Protein AF-A0A5R9IUD0-F1 (afdb_monomer_lite)

pLDDT: mean 76.89, std 16.42, range [38.56, 95.69]

Organism: NCBI:txid2020715

Structure (mmCIF, N/CA/C/O backbone):
data_AF-A0A5R9IUD0-F1
#
_entry.id   AF-A0A5R9IUD0-F1
#
loop_
_atom_site.group_PDB
_atom_site.id
_atom_site.type_symbol
_atom_site.label_atom_id
_atom_site.label_alt_id
_atom_site.label_comp_id
_atom_site.label_asym_id
_atom_site.label_entity_id
_atom_site.label_seq_id
_atom_site.pdbx_PDB_ins_code
_atom_site.Cartn_x
_atom_site.Cartn_y
_atom_site.Cartn_z
_atom_site.occupancy
_atom_site.B_iso_or_equiv
_atom_site.auth_seq_id
_atom_site.auth_comp_id
_atom_site.auth_asym_id
_atom_site.auth_atom_id
_atom_site.pdbx_PDB_model_num
ATOM 1 N N . MET A 1 1 ? -18.423 4.990 -6.372 1.00 41.97 1 MET A N 1
ATOM 2 C CA . MET A 1 1 ? -18.595 3.833 -5.470 1.00 41.97 1 MET A CA 1
ATOM 3 C C . MET A 1 1 ? -18.526 4.377 -4.058 1.00 41.97 1 MET A C 1
ATOM 5 O O . MET A 1 1 ? -17.492 4.919 -3.696 1.00 41.97 1 MET A O 1
ATOM 9 N N . ASN A 1 2 ? -19.630 4.341 -3.310 1.00 38.56 2 ASN A N 1
ATOM 10 C CA . ASN A 1 2 ? -19.630 4.766 -1.910 1.00 38.56 2 ASN A CA 1
ATOM 11 C C . ASN A 1 2 ? -19.012 3.629 -1.094 1.00 38.56 2 ASN A C 1
ATOM 13 O O . ASN A 1 2 ? -19.696 2.667 -0.759 1.00 38.56 2 ASN A O 1
ATOM 17 N N . ASN A 1 3 ? -17.701 3.689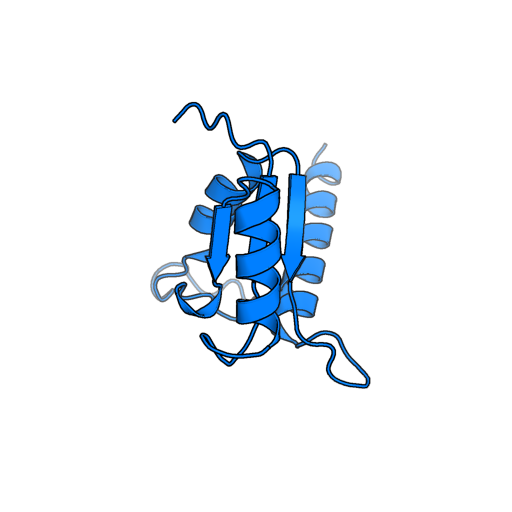 -0.870 1.00 49.25 3 ASN A N 1
ATOM 18 C CA . ASN A 1 3 ? -17.026 2.740 0.002 1.00 49.25 3 ASN A CA 1
ATOM 19 C C . ASN A 1 3 ? -17.295 3.146 1.451 1.00 49.25 3 ASN A C 1
ATOM 21 O O . ASN A 1 3 ? -16.704 4.097 1.952 1.00 49.25 3 ASN A O 1
ATOM 25 N N . GLU A 1 4 ? -18.146 2.391 2.143 1.00 54.28 4 GLU A N 1
ATOM 26 C CA . GLU A 1 4 ? -18.257 2.454 3.610 1.00 54.28 4 GLU A CA 1
ATOM 27 C C . GLU A 1 4 ? -16.953 2.009 4.309 1.00 54.28 4 GLU A C 1
ATOM 29 O O . GLU A 1 4 ? -16.761 2.212 5.508 1.00 54.28 4 GLU A O 1
ATOM 34 N N . ASN A 1 5 ? -15.999 1.476 3.540 1.00 59.50 5 ASN A N 1
ATOM 35 C CA . ASN A 1 5 ? -14.659 1.153 4.000 1.00 59.50 5 ASN A CA 1
ATOM 36 C C . ASN A 1 5 ? -13.767 2.397 3.986 1.00 59.50 5 ASN A C 1
ATOM 38 O O . ASN A 1 5 ? -13.190 2.792 2.975 1.00 59.50 5 ASN A O 1
ATOM 42 N N . ASN A 1 6 ? -13.609 2.981 5.169 1.00 84.62 6 ASN A N 1
ATOM 43 C CA . ASN A 1 6 ? -12.859 4.210 5.415 1.00 84.62 6 ASN A CA 1
ATOM 44 C C . ASN A 1 6 ? -11.322 4.046 5.286 1.00 84.62 6 ASN A C 1
ATOM 46 O O . ASN A 1 6 ? -10.571 4.956 5.644 1.00 84.62 6 ASN A O 1
ATOM 50 N N . SER A 1 7 ? -10.827 2.870 4.880 1.00 92.81 7 SER A N 1
ATOM 51 C CA . SER A 1 7 ? -9.409 2.499 4.934 1.00 92.81 7 SER A CA 1
ATOM 52 C C . SER A 1 7 ? -8.980 1.575 3.794 1.00 92.81 7 SER A C 1
ATOM 54 O O . SER A 1 7 ? -9.690 0.634 3.445 1.00 92.81 7 SER A O 1
ATOM 56 N N . VAL A 1 8 ? -7.771 1.801 3.282 1.00 95.69 8 VAL A N 1
ATOM 57 C CA . VAL A 1 8 ? -7.077 0.920 2.334 1.00 95.69 8 VAL A CA 1
ATOM 58 C C . VAL A 1 8 ? -5.702 0.546 2.878 1.00 95.69 8 VAL A C 1
ATOM 60 O O . VAL A 1 8 ? -5.025 1.365 3.498 1.00 95.69 8 VAL A O 1
ATOM 63 N N . ILE A 1 9 ? -5.281 -0.692 2.651 1.00 94.81 9 ILE A N 1
ATOM 64 C CA . ILE A 1 9 ? -3.937 -1.192 2.915 1.00 94.81 9 ILE A CA 1
ATOM 65 C C . ILE A 1 9 ? -3.215 -1.292 1.573 1.00 94.81 9 ILE A C 1
ATOM 67 O O . ILE A 1 9 ? -3.569 -2.111 0.728 1.00 94.81 9 ILE A O 1
ATOM 71 N N . LEU A 1 10 ? -2.190 -0.466 1.380 1.00 94.06 10 LEU A N 1
ATOM 72 C CA . LEU A 1 10 ? -1.311 -0.517 0.220 1.00 94.06 10 LEU A CA 1
ATOM 73 C C . LEU A 1 10 ? -0.115 -1.420 0.521 1.00 94.06 10 LEU A C 1
ATOM 75 O O . LEU A 1 10 ? 0.777 -1.059 1.297 1.00 94.06 10 LEU A O 1
ATOM 79 N N . MET A 1 11 ? -0.087 -2.595 -0.097 1.00 92.69 11 MET A N 1
ATOM 80 C CA . MET A 1 11 ? 0.947 -3.596 0.110 1.00 92.69 11 MET A CA 1
ATOM 81 C C . MET A 1 11 ? 2.054 -3.504 -0.946 1.00 92.69 11 MET A C 1
ATOM 83 O O . MET A 1 11 ? 1.808 -3.546 -2.145 1.00 92.69 11 MET A O 1
ATOM 87 N N . ALA A 1 12 ? 3.302 -3.456 -0.479 1.00 86.00 12 ALA A N 1
ATOM 88 C CA . ALA A 1 12 ? 4.516 -3.400 -1.294 1.00 86.00 12 ALA A CA 1
ATOM 89 C C . ALA A 1 12 ? 5.476 -4.558 -0.948 1.00 86.00 12 ALA A C 1
ATOM 91 O O . ALA A 1 12 ? 6.627 -4.348 -0.549 1.00 86.00 12 ALA A O 1
ATOM 92 N N . SER A 1 13 ? 4.993 -5.798 -1.035 1.00 80.75 13 SER A N 1
ATOM 93 C CA . SER A 1 13 ? 5.786 -7.016 -0.804 1.00 80.75 13 SER A CA 1
ATOM 94 C C . SER A 1 13 ? 6.278 -7.575 -2.135 1.00 80.75 13 SER A C 1
ATOM 96 O O . SER A 1 13 ? 5.518 -7.556 -3.076 1.00 80.75 13 SER A O 1
ATOM 98 N N . SER A 1 14 ? 7.482 -8.148 -2.251 1.00 75.25 14 SER A N 1
ATOM 99 C CA . SER A 1 14 ? 7.839 -8.904 -3.478 1.00 75.25 14 SER A CA 1
ATOM 100 C C . SER A 1 14 ? 7.310 -10.336 -3.496 1.00 75.25 14 SER A C 1
ATOM 102 O O . SER A 1 14 ? 7.576 -11.082 -4.432 1.00 75.25 14 SER A O 1
ATOM 104 N N . ARG A 1 15 ? 6.674 -10.772 -2.407 1.00 80.88 15 ARG A N 1
ATOM 105 C CA . ARG A 1 15 ? 6.040 -12.083 -2.285 1.00 80.88 15 ARG A CA 1
ATOM 106 C C . ARG A 1 15 ? 4.569 -11.844 -1.995 1.00 80.88 15 ARG A C 1
ATOM 108 O O . ARG A 1 15 ? 4.248 -11.415 -0.884 1.00 80.88 15 ARG A O 1
ATOM 115 N N . ALA A 1 16 ? 3.716 -12.150 -2.967 1.00 76.50 16 ALA A N 1
ATOM 116 C CA . ALA A 1 16 ? 2.265 -12.028 -2.834 1.00 76.50 16 ALA A CA 1
ATOM 117 C C . ALA A 1 16 ? 1.709 -12.867 -1.664 1.00 76.50 16 ALA A C 1
ATOM 119 O O . ALA A 1 16 ? 0.773 -12.446 -1.005 1.00 76.50 16 ALA A O 1
ATOM 120 N N . ASN A 1 17 ? 2.362 -13.988 -1.322 1.00 81.81 17 ASN A N 1
ATOM 121 C CA . ASN A 1 17 ? 1.967 -14.877 -0.215 1.00 81.81 17 ASN A CA 1
ATOM 122 C C . ASN A 1 17 ? 2.960 -14.848 0.968 1.00 81.81 17 ASN A C 1
ATOM 124 O O . ASN A 1 17 ? 3.162 -15.848 1.653 1.00 81.81 17 ASN A O 1
ATOM 128 N N . GLY A 1 18 ? 3.667 -13.730 1.170 1.00 85.25 18 GLY A N 1
ATOM 129 C CA . GLY A 1 18 ? 4.641 -13.575 2.258 1.00 85.25 18 GLY A CA 1
ATOM 130 C C . GLY A 1 18 ? 4.021 -13.168 3.602 1.00 85.25 18 GLY A C 1
ATOM 131 O O . GLY A 1 18 ? 2.832 -12.882 3.702 1.00 85.25 18 GLY A O 1
ATOM 132 N N . ASN A 1 19 ? 4.858 -13.039 4.637 1.00 88.75 19 ASN A N 1
ATOM 133 C CA . ASN A 1 19 ? 4.417 -12.615 5.976 1.00 88.75 19 ASN A CA 1
ATOM 134 C C . ASN A 1 19 ? 3.699 -11.257 5.967 1.00 88.75 19 ASN A C 1
ATOM 136 O O . ASN A 1 19 ? 2.711 -11.084 6.672 1.00 88.75 19 ASN A O 1
ATOM 140 N N . THR A 1 20 ? 4.161 -10.308 5.144 1.00 89.69 20 THR A N 1
ATOM 141 C CA . THR A 1 20 ? 3.502 -9.003 4.989 1.00 89.69 20 THR A CA 1
ATOM 142 C C . THR A 1 20 ? 2.086 -9.142 4.434 1.00 89.69 20 THR A C 1
ATOM 144 O O . THR A 1 20 ? 1.201 -8.444 4.910 1.00 89.69 20 THR A O 1
ATOM 147 N N . ALA A 1 21 ? 1.857 -10.066 3.495 1.00 91.25 21 ALA A N 1
ATOM 148 C CA . ALA A 1 21 ? 0.528 -10.330 2.951 1.00 91.25 21 ALA A CA 1
ATOM 149 C C . ALA A 1 21 ? -0.383 -10.998 3.984 1.00 91.25 21 ALA A C 1
ATOM 151 O O . ALA A 1 21 ? -1.509 -10.560 4.186 1.00 91.25 21 ALA A O 1
ATOM 152 N N . SER A 1 22 ? 0.131 -11.993 4.715 1.00 92.06 22 SER A N 1
ATOM 153 C CA . SER A 1 22 ? -0.610 -12.639 5.808 1.00 92.06 22 SER A CA 1
ATOM 154 C C . SER A 1 22 ? -1.028 -11.636 6.889 1.00 92.06 22 SER A C 1
ATOM 156 O O . SER A 1 22 ? -2.176 -11.633 7.328 1.00 92.06 22 SER A O 1
ATOM 158 N N . LEU A 1 23 ? -0.123 -10.734 7.283 1.00 91.81 23 LEU A N 1
ATOM 159 C CA . LEU A 1 23 ? -0.433 -9.683 8.248 1.00 91.81 23 LEU A CA 1
ATOM 160 C C . LEU A 1 23 ? -1.438 -8.668 7.688 1.00 91.81 23 LEU A C 1
ATOM 162 O O . LEU A 1 23 ? -2.392 -8.330 8.381 1.00 91.81 23 LEU A O 1
ATOM 166 N N . ALA A 1 24 ? -1.250 -8.205 6.449 1.00 92.56 24 ALA A N 1
ATOM 167 C CA . ALA A 1 24 ? -2.166 -7.271 5.797 1.00 92.56 24 ALA A CA 1
ATOM 168 C C . ALA A 1 24 ? -3.589 -7.840 5.711 1.00 92.56 24 ALA A C 1
ATOM 170 O O . ALA A 1 24 ? -4.537 -7.144 6.062 1.00 92.56 24 ALA A O 1
ATOM 171 N N . ASN A 1 25 ? -3.730 -9.115 5.341 1.00 92.88 25 ASN A N 1
ATOM 172 C CA . ASN A 1 25 ? -5.024 -9.793 5.267 1.00 92.88 25 ASN A CA 1
ATOM 173 C C . ASN A 1 25 ? -5.686 -9.914 6.644 1.00 92.88 25 ASN A C 1
ATOM 175 O O . ASN A 1 25 ? -6.858 -9.587 6.779 1.00 92.88 25 ASN A O 1
ATOM 179 N N . ARG A 1 26 ? -4.936 -10.277 7.693 1.00 94.44 26 ARG A N 1
ATOM 180 C CA . ARG A 1 26 ? -5.472 -10.321 9.068 1.00 94.44 26 ARG A CA 1
ATOM 181 C C . ARG A 1 26 ? -5.958 -8.956 9.551 1.00 94.44 26 ARG A C 1
ATOM 183 O O . ARG A 1 26 ? -6.999 -8.861 10.192 1.00 94.44 26 ARG A O 1
ATOM 190 N N . VAL A 1 27 ? -5.213 -7.892 9.248 1.00 93.00 27 VAL A N 1
ATOM 191 C CA . VAL A 1 27 ? -5.630 -6.522 9.585 1.00 93.00 27 VAL A CA 1
ATOM 192 C C . VAL A 1 27 ? -6.871 -6.133 8.781 1.00 93.00 27 VAL A C 1
ATOM 194 O O . VAL A 1 27 ? -7.793 -5.545 9.342 1.00 93.00 27 VAL A O 1
ATOM 197 N N . ALA A 1 28 ? -6.933 -6.479 7.494 1.00 93.88 28 ALA A N 1
ATOM 198 C CA . ALA A 1 28 ? -8.098 -6.237 6.649 1.00 93.88 28 ALA A CA 1
ATOM 199 C C . ALA A 1 28 ? -9.354 -6.941 7.181 1.00 93.88 28 ALA A C 1
ATOM 201 O O . ALA A 1 28 ? -10.388 -6.296 7.322 1.00 93.88 28 ALA A O 1
ATOM 202 N N . GLU A 1 29 ? -9.251 -8.214 7.568 1.00 93.88 29 GLU A N 1
ATOM 203 C CA . GLU A 1 29 ? -10.345 -8.993 8.169 1.00 93.88 29 GLU A CA 1
ATOM 204 C C . GLU A 1 29 ? -10.907 -8.330 9.435 1.00 93.88 29 GLU A C 1
ATOM 206 O O . GLU A 1 29 ? -12.115 -8.328 9.650 1.00 93.88 29 GLU A O 1
ATOM 211 N N . GLN A 1 30 ? -10.047 -7.730 10.264 1.00 92.50 30 GLN A N 1
ATOM 212 C CA . GLN A 1 30 ? -10.460 -7.065 11.504 1.00 92.50 30 GLN A CA 1
ATOM 213 C C . GLN A 1 30 ? -11.007 -5.649 11.298 1.00 92.50 30 GLN A C 1
ATOM 215 O O . GLN A 1 30 ? -11.784 -5.164 12.117 1.00 92.50 30 GLN A O 1
ATOM 220 N N . THR A 1 31 ? -10.566 -4.958 10.247 1.00 91.06 31 THR A N 1
ATOM 221 C CA . THR A 1 31 ? -10.842 -3.524 10.047 1.00 91.06 31 THR A CA 1
ATOM 222 C C . THR A 1 31 ? -11.809 -3.236 8.903 1.00 91.06 31 THR A C 1
ATOM 224 O O . THR A 1 31 ? -12.244 -2.094 8.761 1.00 91.06 31 THR A O 1
ATOM 227 N N . GLY A 1 32 ? -12.110 -4.230 8.065 1.00 91.50 32 GLY A N 1
ATOM 228 C CA . GLY A 1 32 ? -12.823 -4.050 6.800 1.00 91.50 32 GLY A CA 1
ATOM 229 C C . GLY A 1 32 ? -12.011 -3.297 5.738 1.00 91.50 32 GLY A C 1
ATOM 230 O O . GLY A 1 32 ? -12.566 -2.875 4.727 1.00 91.50 32 GLY A O 1
ATOM 231 N N . ALA A 1 33 ? -10.709 -3.075 5.953 1.00 93.38 33 ALA A N 1
ATOM 232 C CA . ALA A 1 33 ? -9.889 -2.321 5.013 1.00 93.38 33 ALA A CA 1
ATOM 233 C C . ALA A 1 33 ? -9.695 -3.080 3.693 1.00 93.38 33 ALA A C 1
ATOM 235 O O . ALA A 1 33 ? -9.470 -4.289 3.677 1.00 93.38 33 ALA A O 1
ATOM 236 N N . PHE A 1 34 ? -9.719 -2.353 2.577 1.0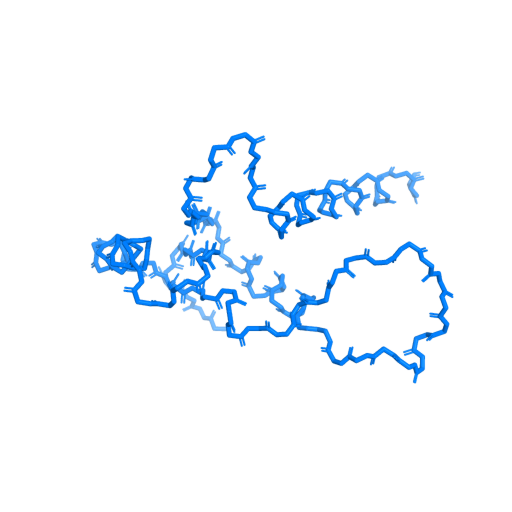0 94.31 34 PHE A N 1
ATOM 237 C CA . PHE A 1 34 ? -9.438 -2.940 1.269 1.00 94.31 34 PHE A CA 1
ATOM 238 C C . PHE A 1 34 ? -7.931 -3.153 1.088 1.00 94.31 34 PHE A C 1
ATOM 240 O O . PHE A 1 34 ? -7.154 -2.267 1.431 1.00 94.31 34 PHE A O 1
ATOM 247 N N . VAL A 1 35 ? -7.495 -4.291 0.544 1.00 93.38 35 VAL A N 1
ATOM 248 C CA . VAL A 1 35 ? -6.067 -4.563 0.302 1.00 93.38 35 VAL A CA 1
ATOM 249 C C . VAL A 1 35 ? -5.743 -4.375 -1.175 1.00 93.38 35 VAL A C 1
ATOM 251 O O . VAL A 1 35 ? -6.350 -5.009 -2.032 1.00 93.38 35 VAL A O 1
ATOM 254 N N . ILE A 1 36 ? -4.750 -3.535 -1.463 1.00 93.81 36 ILE A N 1
ATOM 255 C CA . ILE A 1 36 ? -4.185 -3.330 -2.799 1.00 93.81 36 ILE A CA 1
ATOM 256 C C . ILE A 1 36 ? -2.752 -3.863 -2.807 1.00 93.81 36 ILE A C 1
ATOM 258 O O . ILE A 1 36 ? -1.908 -3.357 -2.067 1.00 93.81 36 ILE A O 1
ATOM 262 N N . ASP A 1 37 ? -2.457 -4.850 -3.656 1.00 92.06 37 ASP A N 1
ATOM 263 C CA . ASP A 1 37 ? -1.095 -5.353 -3.871 1.00 92.06 37 ASP A CA 1
ATOM 264 C C . ASP A 1 37 ? -0.436 -4.647 -5.060 1.00 92.06 37 ASP A C 1
ATOM 266 O O . ASP A 1 37 ? -0.857 -4.812 -6.202 1.00 92.06 37 ASP A O 1
ATOM 270 N N . LEU A 1 38 ? 0.649 -3.909 -4.813 1.00 90.19 38 LEU A N 1
ATOM 271 C CA . LEU A 1 38 ? 1.411 -3.233 -5.864 1.00 90.19 38 LEU A CA 1
ATOM 272 C C . LEU A 1 38 ? 2.007 -4.186 -6.911 1.00 90.19 38 LEU A C 1
ATOM 274 O O . LEU A 1 38 ? 2.295 -3.734 -8.014 1.00 90.19 38 LEU A O 1
ATOM 278 N N . ASN A 1 39 ? 2.183 -5.481 -6.619 1.00 88.19 39 ASN A N 1
ATOM 279 C CA . ASN A 1 39 ? 2.638 -6.446 -7.632 1.00 88.19 39 ASN A CA 1
ATOM 280 C C . ASN A 1 39 ? 1.617 -6.671 -8.751 1.00 88.19 39 ASN A C 1
ATOM 282 O O . ASN A 1 39 ? 1.974 -7.226 -9.787 1.00 88.19 39 ASN A O 1
ATOM 286 N N . GLN A 1 40 ? 0.356 -6.298 -8.530 1.00 90.19 40 GLN A N 1
ATOM 287 C CA . GLN A 1 40 ? -0.714 -6.442 -9.514 1.00 90.19 40 GLN A CA 1
ATOM 288 C C . GLN A 1 40 ? -0.767 -5.273 -10.504 1.00 90.19 40 GLN A C 1
ATOM 290 O O . GLN A 1 40 ? -1.572 -5.318 -11.426 1.00 90.19 40 GLN A O 1
ATOM 295 N N . TYR A 1 41 ? 0.083 -4.257 -10.326 1.00 89.44 41 TYR A N 1
ATOM 296 C CA . TYR A 1 41 ? 0.098 -3.046 -11.140 1.00 89.44 41 TYR A CA 1
ATOM 297 C C . TYR A 1 41 ? 1.412 -2.915 -11.906 1.00 89.44 41 TYR A C 1
ATOM 299 O O . TYR A 1 41 ? 2.504 -3.118 -11.365 1.00 89.44 41 TYR A O 1
ATOM 307 N N . CYS A 1 42 ? 1.324 -2.493 -13.163 1.00 88.88 42 CYS A N 1
ATOM 308 C CA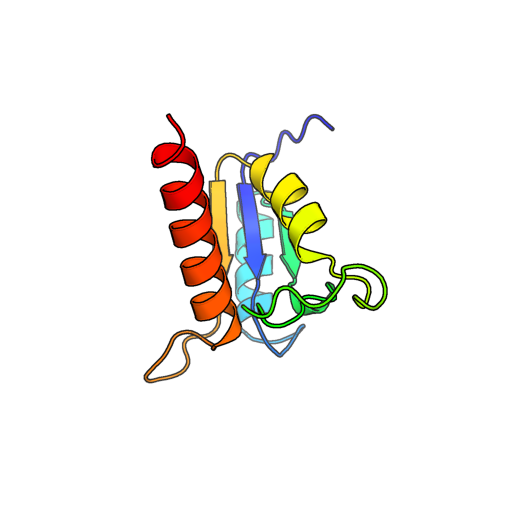 . CYS A 1 42 ? 2.483 -2.112 -13.954 1.00 88.88 42 CYS A CA 1
ATOM 309 C C . CYS A 1 42 ? 2.913 -0.683 -13.592 1.00 88.88 42 CYS A C 1
ATOM 311 O O . CYS A 1 42 ? 2.402 0.295 -14.135 1.00 88.88 42 CYS A O 1
ATOM 313 N N . ILE A 1 43 ? 3.843 -0.554 -12.640 1.00 85.31 43 ILE A N 1
ATOM 314 C CA . ILE A 1 43 ? 4.400 0.739 -12.215 1.00 85.31 43 ILE A CA 1
ATOM 315 C C . ILE A 1 43 ? 5.852 0.835 -12.671 1.00 85.31 43 ILE A C 1
ATOM 317 O O . ILE A 1 43 ? 6.726 0.093 -12.211 1.00 85.31 43 ILE A O 1
ATOM 321 N N . HIS A 1 44 ? 6.130 1.786 -13.555 1.00 82.94 44 HIS A N 1
ATOM 322 C CA . HIS A 1 44 ? 7.480 2.013 -14.051 1.00 82.94 44 HIS A CA 1
ATOM 323 C C . HIS A 1 44 ? 8.286 2.941 -13.122 1.00 82.94 44 HIS A C 1
ATOM 325 O O . HIS A 1 44 ? 7.728 3.829 -12.474 1.00 82.94 44 HIS A O 1
ATOM 331 N N . PRO A 1 45 ? 9.624 2.787 -13.050 1.00 76.94 45 PRO A N 1
ATOM 332 C CA . PRO A 1 45 ? 10.471 3.738 -12.341 1.00 76.94 45 PRO A CA 1
ATOM 333 C C . PRO A 1 45 ? 10.284 5.153 -12.893 1.00 76.94 45 PRO A C 1
ATOM 335 O O . PRO A 1 45 ? 10.292 5.358 -14.109 1.00 76.94 45 PRO A O 1
ATOM 338 N N . TYR A 1 46 ? 10.174 6.137 -12.001 1.00 75.88 46 TYR A N 1
ATOM 339 C CA . TYR A 1 46 ? 10.062 7.535 -12.406 1.00 75.88 46 TYR A CA 1
ATOM 340 C C . TYR A 1 46 ? 11.303 7.974 -13.201 1.00 75.88 46 TYR A C 1
ATOM 342 O O . TYR A 1 46 ? 12.430 7.876 -12.711 1.00 75.88 46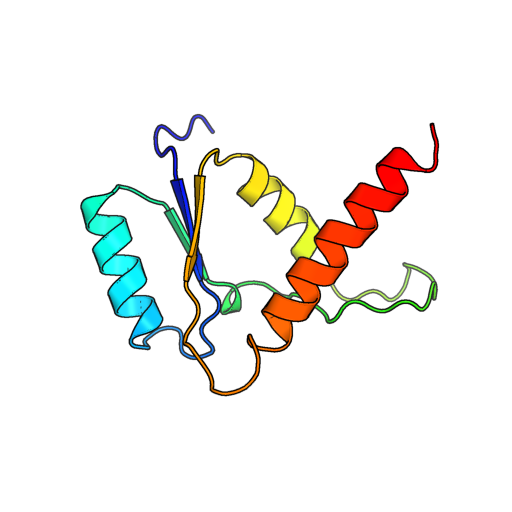 TYR A O 1
ATOM 350 N N . ARG A 1 47 ? 11.098 8.491 -14.419 1.00 69.62 47 ARG A N 1
ATOM 351 C CA . ARG A 1 47 ? 12.155 9.033 -15.288 1.00 69.62 47 ARG A CA 1
ATOM 352 C C . ARG A 1 47 ? 12.025 10.552 -15.389 1.00 69.62 47 ARG A C 1
ATOM 354 O O . ARG A 1 47 ? 10.942 11.068 -15.643 1.00 69.62 47 ARG A O 1
ATOM 361 N N . TYR A 1 48 ? 13.141 11.257 -15.201 1.00 64.88 48 TYR A N 1
ATOM 362 C CA . TYR A 1 48 ? 13.215 12.722 -15.318 1.00 64.88 48 TYR A CA 1
ATOM 363 C C . TYR A 1 48 ? 13.259 13.207 -16.773 1.00 64.88 48 TYR A C 1
ATOM 365 O O . TYR A 1 48 ? 12.958 14.368 -17.048 1.00 64.88 48 TYR A O 1
ATOM 373 N N . GLU A 1 49 ? 13.629 12.329 -17.703 1.00 68.69 49 GLU A N 1
ATOM 374 C CA . GLU A 1 49 ? 13.711 12.655 -19.121 1.00 68.69 49 GLU A CA 1
ATOM 375 C C . GLU A 1 49 ? 12.313 12.881 -19.706 1.00 68.69 49 GLU A C 1
ATOM 377 O O . GLU A 1 49 ? 11.459 11.993 -19.722 1.00 68.69 49 GLU A O 1
ATOM 382 N N . LYS A 1 50 ? 12.091 14.091 -20.226 1.00 59.78 50 LYS A N 1
ATOM 383 C CA . LYS A 1 50 ? 10.888 14.486 -20.972 1.00 59.78 50 LYS A CA 1
ATOM 384 C C . LYS A 1 50 ? 10.907 13.938 -22.409 1.00 59.78 50 LYS A C 1
ATOM 386 O O . LYS A 1 50 ? 10.586 14.670 -23.340 1.00 59.78 50 LYS A O 1
ATOM 391 N N . GLN A 1 51 ? 11.342 12.698 -22.630 1.00 50.72 51 GLN A N 1
ATOM 392 C CA . GLN A 1 51 ? 11.224 12.119 -23.968 1.00 50.72 51 GLN A CA 1
ATOM 393 C C . GLN A 1 51 ? 9.753 11.804 -24.260 1.00 50.72 51 GLN A C 1
ATOM 395 O O . GLN A 1 51 ? 9.004 11.401 -23.366 1.00 50.72 51 GLN A O 1
ATOM 400 N N . ALA A 1 52 ? 9.357 12.099 -25.499 1.00 50.66 52 ALA A N 1
ATOM 401 C CA . ALA A 1 52 ? 7.984 12.186 -25.976 1.00 50.66 52 ALA A CA 1
ATOM 402 C C . ALA A 1 52 ? 7.072 11.076 -25.423 1.00 50.66 52 ALA A C 1
ATOM 404 O O . ALA A 1 52 ? 7.390 9.891 -25.511 1.00 50.66 52 ALA A O 1
ATOM 405 N N . GLN A 1 53 ? 5.905 11.475 -24.904 1.00 53.81 53 GLN A N 1
ATOM 406 C CA . GLN A 1 53 ? 4.819 10.618 -24.401 1.00 53.81 53 GLN A CA 1
ATOM 407 C C . GLN A 1 53 ? 4.454 9.431 -25.316 1.00 53.81 53 GLN A C 1
ATOM 409 O O . GLN A 1 53 ? 3.874 8.457 -24.848 1.00 53.81 53 GLN A O 1
ATOM 414 N N . ASN A 1 54 ? 4.817 9.497 -26.594 1.00 55.31 54 ASN A N 1
ATOM 415 C CA . ASN A 1 54 ? 4.375 8.618 -27.671 1.00 55.31 54 ASN A CA 1
ATOM 416 C C . ASN A 1 54 ? 4.924 7.176 -27.585 1.00 55.31 54 ASN A C 1
ATOM 418 O O . ASN A 1 54 ? 4.430 6.314 -28.299 1.00 55.31 54 ASN A O 1
ATOM 422 N N . HIS A 1 55 ? 5.928 6.910 -26.739 1.00 56.00 55 HIS A N 1
ATOM 423 C CA . HIS A 1 55 ? 6.513 5.572 -26.518 1.00 56.00 55 HIS A CA 1
ATOM 424 C C . HIS A 1 55 ? 6.487 5.143 -25.042 1.00 56.00 55 HIS A C 1
ATOM 426 O O . HIS A 1 55 ? 7.296 4.319 -24.610 1.00 56.00 55 HIS A O 1
ATOM 432 N N . ARG A 1 56 ? 5.595 5.718 -24.225 1.00 63.00 56 ARG A N 1
ATOM 433 C CA . ARG A 1 56 ? 5.469 5.267 -22.838 1.00 63.00 56 ARG A CA 1
ATOM 434 C C . ARG A 1 56 ? 4.742 3.918 -22.791 1.00 63.00 56 ARG A C 1
ATOM 436 O O . ARG A 1 56 ? 3.622 3.841 -23.293 1.00 63.00 56 ARG A O 1
ATOM 443 N N . PRO A 1 57 ? 5.336 2.872 -22.187 1.00 67.56 57 PRO A N 1
ATOM 444 C CA . PRO A 1 57 ? 4.571 1.690 -21.811 1.00 67.56 57 PRO A CA 1
ATOM 445 C C . PRO A 1 57 ? 3.441 2.090 -20.851 1.00 67.56 57 PRO A C 1
ATOM 447 O O . PRO A 1 57 ? 3.528 3.120 -20.176 1.00 67.56 57 PRO A O 1
ATOM 450 N N . ILE A 1 58 ? 2.368 1.298 -20.844 1.00 75.31 58 ILE A N 1
ATOM 451 C CA . ILE A 1 58 ? 1.190 1.526 -20.000 1.00 75.31 58 ILE A CA 1
ATOM 452 C C . ILE A 1 58 ? 1.654 1.578 -18.540 1.00 75.31 58 ILE A C 1
ATOM 454 O O . ILE A 1 58 ? 2.171 0.596 -18.020 1.00 75.31 58 ILE A O 1
ATOM 458 N N . ASP A 1 59 ? 1.502 2.741 -17.908 1.00 82.44 59 ASP A N 1
ATOM 459 C CA . ASP A 1 59 ? 1.880 2.980 -16.515 1.00 82.44 59 ASP A CA 1
ATOM 460 C C . ASP A 1 59 ? 0.610 3.189 -15.689 1.00 82.44 59 ASP A C 1
ATOM 462 O O . ASP A 1 59 ? -0.129 4.160 -15.882 1.00 82.44 59 ASP A O 1
ATOM 466 N N . GLU A 1 60 ? 0.354 2.267 -14.768 1.00 87.50 60 GLU A N 1
ATOM 467 C CA . GLU A 1 60 ? -0.856 2.236 -13.947 1.00 87.50 60 GLU A CA 1
ATOM 468 C C . GLU A 1 60 ? -0.720 3.060 -12.661 1.00 87.50 60 GLU A C 1
ATOM 470 O O . GLU A 1 60 ? -1.638 3.096 -11.840 1.00 87.50 60 GLU A O 1
ATOM 475 N N . PHE A 1 61 ? 0.392 3.786 -12.491 1.00 87.69 61 PHE A N 1
ATOM 476 C CA . PHE A 1 61 ? 0.622 4.630 -11.324 1.00 87.69 61 PHE A CA 1
ATOM 477 C C . PHE A 1 61 ? -0.472 5.684 -11.123 1.00 87.69 61 PHE A C 1
ATOM 479 O O . PHE A 1 61 ? -1.019 5.788 -10.030 1.00 87.69 61 PHE A O 1
ATOM 486 N N . MET A 1 62 ? -0.791 6.489 -12.145 1.00 87.94 62 MET A N 1
ATOM 487 C CA . MET A 1 62 ? -1.758 7.589 -11.981 1.00 87.94 62 MET A CA 1
ATOM 488 C C . MET A 1 62 ? -3.180 7.071 -11.700 1.00 87.94 62 MET A C 1
ATOM 490 O O . MET A 1 62 ? -3.754 7.517 -10.708 1.00 87.94 62 MET A O 1
ATOM 494 N N . PRO A 1 63 ? -3.708 6.078 -12.449 1.00 90.62 63 PRO A N 1
ATOM 495 C CA . PRO A 1 63 ? -4.978 5.440 -12.100 1.00 90.62 63 PRO A CA 1
ATOM 496 C C . PRO A 1 63 ? -5.009 4.877 -10.672 1.00 90.62 63 PRO A C 1
ATOM 498 O O . PRO A 1 63 ? -6.004 5.033 -9.966 1.00 90.62 63 PRO A O 1
ATOM 501 N N . LEU A 1 64 ? -3.916 4.263 -10.206 1.00 91.56 64 LEU A N 1
ATOM 502 C CA . LEU A 1 64 ? -3.820 3.759 -8.837 1.00 91.56 64 LEU A CA 1
ATOM 503 C C . LEU A 1 64 ? -3.865 4.891 -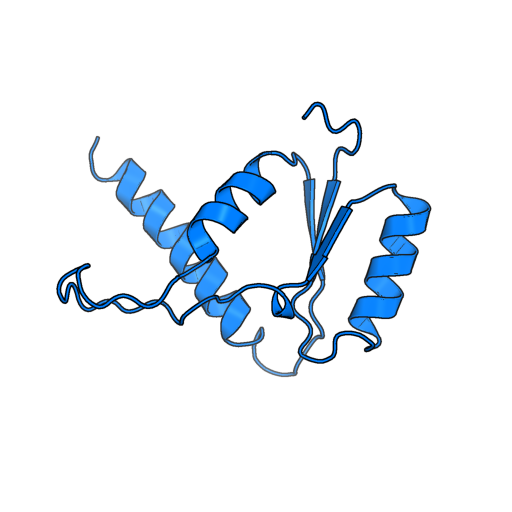7.796 1.00 91.56 64 LEU A C 1
ATOM 505 O O . LEU A 1 64 ? -4.522 4.746 -6.766 1.00 91.56 64 LEU A O 1
ATOM 509 N N . ILE A 1 65 ? -3.194 6.020 -8.045 1.00 91.44 65 ILE A N 1
ATOM 510 C CA . ILE A 1 65 ? -3.267 7.193 -7.162 1.00 91.44 65 ILE A CA 1
ATOM 511 C C . ILE A 1 65 ? -4.708 7.701 -7.053 1.00 91.44 65 ILE A C 1
ATOM 513 O O . ILE A 1 65 ? -5.165 7.962 -5.942 1.00 91.44 65 ILE A O 1
ATOM 517 N N . ASP A 1 66 ? -5.438 7.785 -8.164 1.00 92.38 66 ASP A N 1
ATOM 518 C CA . ASP A 1 66 ? -6.834 8.241 -8.165 1.00 92.38 66 ASP A CA 1
ATOM 519 C C . ASP A 1 66 ? -7.755 7.302 -7.365 1.00 92.38 66 ASP A C 1
ATOM 521 O O . ASP A 1 66 ? -8.710 7.751 -6.729 1.00 92.38 66 ASP A O 1
ATOM 525 N N . VAL A 1 67 ? -7.456 5.999 -7.335 1.00 91.88 67 VAL A N 1
ATOM 526 C CA . VAL A 1 67 ? -8.134 5.032 -6.457 1.00 91.88 67 VAL A CA 1
ATOM 527 C C . VAL A 1 67 ? -7.758 5.258 -4.993 1.00 91.88 67 VAL A C 1
ATOM 529 O O . VAL A 1 67 ? -8.635 5.301 -4.133 1.00 91.88 67 VAL A O 1
ATOM 532 N N . LEU A 1 68 ? -6.470 5.424 -4.690 1.00 91.38 68 LEU A N 1
ATOM 533 C CA . LEU A 1 68 ? -5.986 5.600 -3.317 1.00 91.38 68 LEU A CA 1
ATOM 534 C C . LEU A 1 68 ? -6.525 6.876 -2.664 1.00 91.38 68 LEU A C 1
ATOM 536 O O . LEU A 1 68 ? -6.863 6.853 -1.483 1.00 91.38 68 LEU A O 1
ATOM 540 N N . LEU A 1 69 ? -6.658 7.963 -3.427 1.00 92.38 69 LEU A N 1
ATOM 541 C CA . LEU A 1 69 ? -7.180 9.244 -2.942 1.00 92.38 69 LEU A CA 1
ATOM 542 C C . LEU A 1 69 ? -8.671 9.207 -2.569 1.00 92.38 69 LEU A C 1
ATOM 544 O O . LEU A 1 69 ? -9.145 10.128 -1.909 1.00 92.38 69 LEU A O 1
ATOM 548 N N . GLN A 1 70 ? -9.405 8.153 -2.943 1.00 91.88 70 GLN A N 1
ATOM 549 C CA . GLN A 1 70 ? -10.790 7.950 -2.498 1.00 91.88 70 GLN A CA 1
ATOM 550 C C . GLN A 1 70 ? -10.876 7.452 -1.049 1.00 91.88 70 GLN A C 1
ATOM 552 O O . GLN A 1 70 ? -11.946 7.520 -0.447 1.00 91.88 70 GLN A O 1
ATOM 557 N N . TYR A 1 71 ? -9.771 6.963 -0.477 1.00 92.69 71 TYR A N 1
ATOM 558 C CA . TYR A 1 71 ? -9.732 6.459 0.891 1.00 92.69 71 TYR A CA 1
ATOM 559 C C . TYR A 1 71 ? -9.158 7.514 1.845 1.00 92.69 71 TYR A C 1
ATOM 561 O O . TYR A 1 71 ? -8.043 7.993 1.636 1.00 92.69 71 TYR A O 1
ATOM 569 N N . PRO A 1 72 ? -9.845 7.833 2.953 1.00 91.06 72 PRO A N 1
ATOM 570 C CA . PRO A 1 72 ? -9.348 8.821 3.910 1.00 91.06 72 PRO A CA 1
ATOM 571 C C . PRO A 1 72 ? -8.203 8.296 4.781 1.00 91.06 72 PRO A C 1
ATOM 573 O O . PRO A 1 72 ? -7.445 9.084 5.343 1.00 91.06 72 PRO A O 1
ATOM 576 N N . LYS A 1 73 ? -8.053 6.972 4.909 1.00 92.06 73 LYS A N 1
ATOM 577 C CA . LYS A 1 73 ? -6.944 6.338 5.632 1.00 92.06 73 LYS A CA 1
ATOM 578 C C . LYS A 1 73 ? -6.224 5.352 4.719 1.00 92.06 73 LYS A C 1
ATOM 580 O O . LYS A 1 73 ? -6.838 4.413 4.219 1.00 92.06 73 LYS A O 1
ATOM 585 N N . ILE A 1 74 ? -4.915 5.528 4.568 1.00 93.62 74 ILE A N 1
ATOM 586 C CA . ILE A 1 74 ? -4.048 4.644 3.784 1.00 93.62 74 ILE A CA 1
ATOM 587 C C . ILE A 1 74 ? -3.003 4.042 4.727 1.00 93.62 74 ILE A C 1
ATOM 589 O O . ILE A 1 74 ? -2.224 4.767 5.344 1.00 93.62 74 ILE A O 1
ATOM 593 N N . LEU A 1 75 ? -2.987 2.717 4.851 1.00 91.88 75 LEU A N 1
ATOM 594 C CA . LEU A 1 75 ? -2.013 1.958 5.630 1.00 91.88 75 LEU A CA 1
ATOM 595 C C . LEU A 1 75 ? -0.971 1.372 4.679 1.00 91.88 75 LEU A C 1
ATOM 597 O O . LEU A 1 75 ? -1.308 0.612 3.778 1.00 91.88 75 LEU A O 1
ATOM 601 N N . PHE A 1 76 ? 0.305 1.679 4.887 1.00 91.44 76 PHE A N 1
ATOM 602 C CA . PHE A 1 76 ? 1.381 1.119 4.070 1.00 91.44 76 PHE A CA 1
ATOM 603 C C . PHE A 1 76 ? 1.906 -0.176 4.692 1.00 91.44 76 PHE A C 1
ATOM 605 O O . PHE A 1 76 ? 2.453 -0.168 5.793 1.00 91.44 76 PHE A O 1
ATOM 612 N N . ALA A 1 77 ? 1.784 -1.286 3.968 1.00 89.88 77 ALA A N 1
ATOM 613 C CA . ALA A 1 77 ? 2.294 -2.586 4.377 1.00 89.88 77 ALA A CA 1
ATOM 614 C C . ALA A 1 77 ? 3.505 -2.962 3.517 1.00 89.88 77 ALA A C 1
ATOM 616 O O . ALA A 1 77 ? 3.377 -3.412 2.378 1.00 89.88 77 ALA A O 1
ATOM 617 N N . SER A 1 78 ? 4.712 -2.806 4.060 1.00 85.62 78 SER A N 1
ATOM 618 C CA . SER A 1 78 ? 5.931 -3.276 3.401 1.00 85.62 78 SER A CA 1
ATOM 619 C C . SER A 1 78 ? 6.805 -4.083 4.356 1.00 85.62 78 SER A C 1
ATOM 621 O O . SER A 1 78 ? 6.940 -3.700 5.517 1.00 85.62 78 SER A O 1
ATOM 623 N N . PRO A 1 79 ? 7.445 -5.165 3.889 1.00 77.12 79 PRO A N 1
ATOM 624 C CA . PRO A 1 79 ? 8.508 -5.817 4.646 1.00 77.12 79 PRO A CA 1
ATOM 625 C C . PRO A 1 79 ? 9.649 -4.833 4.946 1.00 77.12 79 PRO A C 1
ATOM 627 O O . PRO A 1 79 ? 10.080 -4.086 4.063 1.00 77.12 79 PRO A O 1
ATOM 630 N N . VAL A 1 80 ? 10.163 -4.867 6.177 1.00 66.12 80 VAL A N 1
ATOM 631 C CA . VAL A 1 80 ? 11.364 -4.120 6.568 1.00 66.12 80 VAL A CA 1
ATOM 632 C C . VAL A 1 80 ? 12.581 -4.842 5.995 1.00 66.12 80 VAL A C 1
ATOM 634 O O . VAL A 1 80 ? 12.893 -5.959 6.399 1.00 66.12 80 VAL A O 1
ATOM 637 N N . TYR A 1 81 ? 13.265 -4.211 5.045 1.00 54.44 81 TYR A N 1
ATOM 638 C CA . TYR A 1 81 ? 14.587 -4.640 4.595 1.00 54.44 81 TYR A CA 1
ATOM 639 C C . TYR A 1 81 ? 15.623 -3.673 5.176 1.00 54.44 81 TYR A C 1
ATOM 641 O O . TYR A 1 81 ? 15.451 -2.457 5.103 1.00 54.44 81 TYR A O 1
ATOM 649 N N . LEU A 1 82 ? 16.659 -4.214 5.824 1.00 40.31 82 LEU A N 1
ATOM 650 C CA . LEU A 1 82 ? 17.678 -3.433 6.530 1.00 40.31 82 LEU A CA 1
ATOM 651 C C . LEU A 1 82 ? 18.399 -2.456 5.580 1.00 40.31 82 LEU A C 1
ATOM 653 O O . LEU A 1 82 ? 18.813 -2.824 4.484 1.00 40.31 82 LEU A O 1
ATOM 657 N N . TYR A 1 83 ? 18.541 -1.220 6.069 1.00 40.25 83 TYR A N 1
ATOM 658 C CA . TYR A 1 83 ? 19.207 -0.035 5.503 1.00 40.25 83 TYR A CA 1
ATOM 659 C C . TYR A 1 83 ? 18.539 0.777 4.388 1.00 40.25 83 TYR A C 1
ATOM 661 O O . TYR A 1 83 ? 19.067 1.832 4.043 1.00 40.25 83 TYR A O 1
ATOM 669 N N . TYR A 1 84 ? 17.356 0.410 3.892 1.00 44.59 84 TYR A N 1
ATOM 670 C CA . TYR A 1 84 ? 16.544 1.334 3.091 1.00 44.59 84 TYR A CA 1
ATOM 671 C C . TYR A 1 84 ? 15.114 0.807 2.964 1.00 44.59 84 TYR A C 1
ATOM 673 O O . TYR A 1 84 ? 14.908 -0.398 2.795 1.00 44.59 84 TYR A O 1
ATOM 681 N N . TRP A 1 85 ? 14.115 1.697 2.956 1.00 49.09 85 TRP A N 1
ATOM 682 C CA . TRP A 1 85 ? 12.814 1.331 2.387 1.00 49.09 85 TRP A CA 1
ATOM 683 C C . TRP A 1 85 ? 13.073 0.763 0.981 1.00 49.09 85 TRP A C 1
ATOM 685 O O . TRP A 1 85 ? 13.943 1.264 0.269 1.00 49.09 85 TRP A O 1
ATOM 695 N N . ARG A 1 86 ? 12.385 -0.309 0.560 1.00 57.94 86 ARG A N 1
ATOM 696 C CA . ARG A 1 86 ? 12.508 -0.812 -0.821 1.00 57.94 86 ARG A CA 1
ATOM 697 C C . ARG A 1 86 ? 12.478 0.352 -1.812 1.00 57.94 86 ARG A C 1
ATOM 699 O O . ARG A 1 86 ? 11.607 1.213 -1.702 1.00 57.94 86 ARG A O 1
ATOM 706 N N . LYS A 1 87 ? 13.377 0.321 -2.806 1.00 62.09 87 LYS A N 1
ATOM 707 C CA . LYS A 1 87 ? 13.546 1.389 -3.812 1.00 62.09 87 LYS A CA 1
ATOM 708 C C . LYS A 1 87 ? 12.213 1.900 -4.372 1.00 62.09 87 LYS A C 1
ATOM 710 O O . LYS A 1 87 ? 12.047 3.102 -4.513 1.00 62.09 87 LYS A O 1
ATOM 715 N N . VAL A 1 88 ? 11.253 0.999 -4.595 1.00 71.25 88 VAL A N 1
ATOM 716 C CA . VAL A 1 88 ? 9.895 1.320 -5.063 1.00 71.25 88 VAL A CA 1
ATOM 717 C C . VAL A 1 88 ? 9.172 2.326 -4.160 1.00 71.25 88 VAL A C 1
ATOM 719 O O . VAL A 1 88 ? 8.638 3.310 -4.662 1.00 71.25 88 VAL A O 1
ATOM 722 N N . MET A 1 89 ? 9.181 2.147 -2.837 1.00 67.62 89 MET A N 1
ATOM 723 C CA . MET A 1 89 ? 8.506 3.101 -1.952 1.00 67.62 89 MET A CA 1
ATOM 724 C C . MET A 1 89 ? 9.284 4.408 -1.828 1.00 67.62 89 MET A C 1
ATOM 726 O O . MET A 1 89 ? 8.690 5.483 -1.791 1.00 67.62 89 MET A O 1
ATOM 730 N N . THR A 1 90 ? 10.614 4.349 -1.801 1.00 65.12 90 THR A N 1
ATOM 731 C CA . THR A 1 90 ? 11.404 5.582 -1.784 1.00 65.12 90 THR A CA 1
ATOM 732 C C . THR A 1 90 ? 11.158 6.412 -3.044 1.00 65.12 90 THR A C 1
ATOM 734 O O . THR A 1 90 ? 11.076 7.641 -2.974 1.00 65.12 90 THR A O 1
ATOM 737 N N . TRP A 1 91 ? 10.975 5.759 -4.196 1.00 72.56 91 TRP A N 1
ATOM 738 C CA . TRP A 1 91 ? 10.563 6.415 -5.436 1.00 72.56 91 TRP A CA 1
ATOM 739 C C . TRP A 1 91 ? 9.156 7.000 -5.334 1.00 72.56 91 TRP A C 1
ATOM 741 O O . TRP A 1 91 ? 8.967 8.156 -5.713 1.00 72.56 91 TRP A O 1
ATOM 751 N N . PHE A 1 92 ? 8.205 6.257 -4.764 1.00 74.94 92 PHE A N 1
ATOM 752 C CA . PHE A 1 92 ? 6.841 6.733 -4.533 1.00 74.94 92 PHE A CA 1
ATOM 753 C C . PHE A 1 92 ? 6.816 8.019 -3.693 1.00 74.94 92 PHE A C 1
ATOM 755 O O . PHE A 1 92 ? 6.255 9.031 -4.113 1.00 74.94 92 PHE A O 1
ATOM 762 N N . GLN A 1 93 ? 7.494 8.022 -2.542 1.00 71.25 93 GLN A N 1
ATOM 763 C CA . GLN A 1 93 ? 7.548 9.180 -1.641 1.00 71.25 93 GLN A CA 1
ATOM 764 C C . GLN A 1 93 ? 8.222 10.387 -2.296 1.00 71.25 93 GLN A C 1
ATOM 766 O O . GLN A 1 93 ? 7.724 11.509 -2.202 1.00 71.25 93 GLN A O 1
ATOM 771 N N . SER A 1 94 ? 9.319 10.155 -3.022 1.00 71.88 94 SER A N 1
ATOM 772 C CA . SER A 1 94 ? 10.038 11.214 -3.737 1.00 71.88 94 SER A CA 1
ATOM 773 C C . SER A 1 94 ? 9.186 11.854 -4.838 1.00 71.88 94 SER A C 1
ATOM 775 O O . SER A 1 94 ? 9.239 13.069 -5.028 1.00 71.88 94 SER A O 1
ATOM 777 N N . ALA A 1 95 ? 8.394 11.060 -5.563 1.00 75.50 95 ALA A N 1
ATOM 778 C CA . ALA A 1 95 ? 7.500 11.558 -6.604 1.00 75.50 95 ALA A CA 1
ATOM 779 C C . ALA A 1 95 ? 6.319 12.350 -6.018 1.00 75.50 95 ALA A C 1
ATOM 781 O O . ALA A 1 95 ? 5.984 13.417 -6.538 1.00 75.50 95 ALA A O 1
ATOM 782 N N . ALA A 1 96 ? 5.727 11.869 -4.920 1.00 75.62 96 ALA A N 1
ATOM 783 C CA . ALA A 1 96 ? 4.608 12.525 -4.246 1.00 75.62 96 ALA A CA 1
ATOM 784 C C . ALA A 1 96 ? 4.995 13.909 -3.693 1.00 75.62 96 ALA A C 1
ATOM 786 O O . ALA A 1 96 ? 4.343 14.905 -4.005 1.00 75.62 96 ALA A O 1
ATOM 787 N N . LEU A 1 97 ? 6.110 14.001 -2.959 1.00 71.12 97 LEU A N 1
ATOM 788 C CA . LEU A 1 97 ? 6.613 15.264 -2.400 1.00 71.12 97 LEU A CA 1
ATOM 789 C C . LEU A 1 97 ? 6.910 16.311 -3.479 1.00 71.12 97 LEU A C 1
ATOM 791 O O . LEU A 1 97 ? 6.540 17.477 -3.341 1.00 71.12 97 LEU A O 1
ATOM 795 N N . LYS A 1 98 ? 7.548 15.901 -4.580 1.00 70.94 98 LYS A N 1
ATOM 796 C CA . LYS A 1 98 ? 7.939 16.828 -5.650 1.00 70.94 98 LYS A CA 1
ATOM 797 C C . LYS A 1 98 ? 6.742 17.356 -6.436 1.00 70.94 98 LYS A C 1
ATOM 799 O O . LYS A 1 98 ? 6.709 18.543 -6.748 1.00 70.94 98 LYS A O 1
ATOM 804 N N . LYS A 1 99 ? 5.734 16.519 -6.704 1.00 66.75 99 LYS A N 1
ATOM 805 C CA . LYS A 1 99 ? 4.497 16.972 -7.359 1.00 66.75 99 LYS A CA 1
ATOM 806 C C . LYS A 1 99 ? 3.692 17.932 -6.476 1.00 66.75 99 LYS A C 1
ATOM 808 O O . LYS A 1 99 ? 3.145 18.897 -7.003 1.00 66.75 99 LYS A O 1
ATOM 813 N N . CYS A 1 100 ? 3.678 17.731 -5.155 1.00 64.12 100 CYS A N 1
ATOM 814 C CA . CYS A 1 100 ? 3.074 18.685 -4.218 1.00 64.12 100 CYS A CA 1
ATOM 815 C C . CYS A 1 100 ? 3.800 20.041 -4.215 1.00 64.12 100 CYS A C 1
ATOM 817 O O . CYS A 1 100 ? 3.145 21.079 -4.273 1.00 64.12 100 CYS A O 1
ATOM 819 N N . PHE A 1 101 ? 5.137 20.052 -4.235 1.00 59.78 101 PHE A N 1
ATOM 820 C CA . PHE A 1 101 ? 5.920 21.292 -4.330 1.00 59.78 101 PHE A CA 1
ATOM 821 C C . PHE A 1 101 ? 5.675 22.052 -5.638 1.00 59.78 101 PHE A C 1
ATOM 823 O O . PHE A 1 101 ? 5.512 23.269 -5.643 1.00 59.78 101 PHE A O 1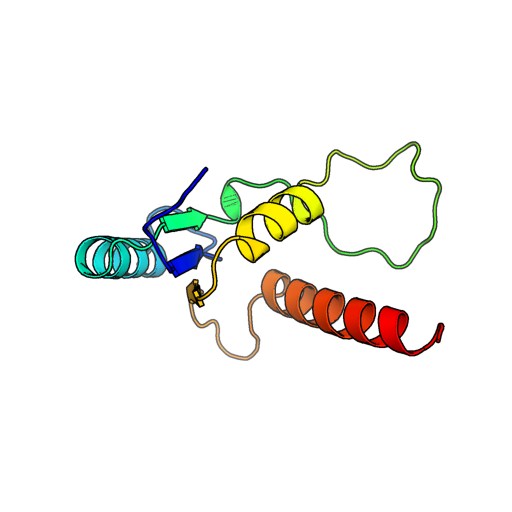
ATOM 830 N N . GLN A 1 102 ? 5.599 21.336 -6.759 1.00 61.91 102 GLN A N 1
ATOM 831 C CA . GLN A 1 102 ? 5.408 21.951 -8.073 1.00 61.91 102 GLN A CA 1
ATOM 832 C C . GLN A 1 102 ? 4.000 22.538 -8.256 1.00 61.91 102 GLN A C 1
ATOM 834 O O . GLN A 1 102 ? 3.822 23.477 -9.026 1.00 61.91 102 GLN A O 1
ATOM 839 N N . LYS A 1 103 ? 3.016 22.034 -7.500 1.00 56.81 103 LYS A N 1
ATOM 840 C CA . LYS A 1 103 ? 1.660 22.589 -7.427 1.00 56.81 103 LYS A CA 1
ATOM 841 C C . LYS A 1 103 ? 1.591 23.906 -6.638 1.00 56.81 103 LYS A C 1
ATOM 843 O O . LYS A 1 103 ? 0.720 24.711 -6.932 1.00 56.81 103 LYS A O 1
ATOM 848 N N . HIS A 1 104 ? 2.510 24.143 -5.697 1.00 57.16 104 HIS A N 1
ATOM 849 C CA . HIS A 1 104 ? 2.585 25.384 -4.907 1.00 57.16 104 HIS A CA 1
ATOM 850 C C . HIS A 1 104 ? 3.552 26.443 -5.463 1.00 57.16 104 HIS A C 1
ATOM 852 O O . HIS A 1 104 ? 3.470 27.594 -5.060 1.00 57.16 104 HIS A O 1
ATOM 858 N N . SER A 1 105 ? 4.449 26.082 -6.387 1.00 51.03 105 SER A N 1
ATOM 859 C CA . SER A 1 105 ? 5.392 27.020 -7.024 1.00 51.03 105 SER A CA 1
ATOM 860 C C . SER A 1 105 ? 4.834 27.728 -8.273 1.00 51.03 105 SER A C 1
ATOM 862 O O . SER A 1 105 ? 5.520 28.583 -8.825 1.00 51.03 105 SER A O 1
ATOM 864 N N . ASN A 1 106 ? 3.640 27.352 -8.745 1.00 51.84 106 ASN A N 1
ATOM 865 C CA . ASN A 1 106 ? 2.979 27.922 -9.932 1.00 51.84 106 ASN A CA 1
ATOM 866 C C . ASN A 1 106 ? 1.722 28.751 -9.576 1.00 51.84 106 ASN A C 1
ATOM 868 O O . ASN A 1 106 ? 0.837 28.927 -10.413 1.00 51.84 106 ASN A O 1
ATOM 872 N N . THR A 1 107 ? 1.651 29.236 -8.338 1.00 46.41 107 THR A N 1
ATOM 873 C CA . THR A 1 107 ? 0.711 30.254 -7.834 1.00 46.41 107 THR A CA 1
ATOM 874 C C . THR A 1 107 ? 1.525 31.400 -7.278 1.00 46.41 107 THR A C 1
ATOM 876 O O . THR A 1 107 ? 1.150 32.558 -7.546 1.00 46.41 107 THR A O 1
#

Radius of gyration: 15.59 Å; chains: 1; bounding box: 39×45×39 Å

Sequence (107 aa):
MNNENNSVILMASSRANGNTASLANRVAEQTGAFVIDLNQYCIHPYRYEKQAQNHRPIDEFMPLIDVLLQYPKILFASPVYLYYWRKVMTWFQSAALKKCFQKHSNT

InterPro domains:
  IPR005025 NADPH-dependent FMN reductase-like domain [PF03358] (8-81)
  IPR029039 Flavoprotein-like superfamily [G3DSA:3.40.50.360] (5-92)
  IPR029039 Flavoprotein-like superfamily [SSF52218] (8-85)

Secondary structure (DSSP, 8-state):
------EEEEE--S-TTSHHHHHHHHHHHHH-PEEEEGGGS--PPP------GGG-----HHHHHHHHTT-SEEEEE----TTSS-HHHHHHHHHHHHHHHHHHTT-

Foldseek 3Di:
DPPPQQEAEEEEEPDCPDPLVVVRVVVCVVRVHHYDYPVVFAADQDDPDPDPPPPDDDHCVVVVVVVVVVHNYYHYGYDDDPPDDPPVVVSVVVVVVVVVVVVVVVD